Protein AF-A0A7J4VR10-F1 (afdb_monomer_lite)

Sequence (108 aa):
MRLMLIACTLGIALSSCTT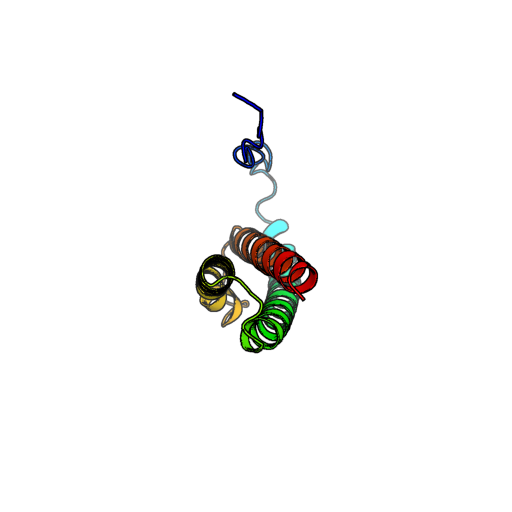TETTKIDDAIQQNLPKVCSALSIAHSAFTAVAASGAVKSSTVAKEAAAYAGVSVICSDPAHTNVVNAVVLVAQAYATVSAALVEAKTAH

pLDDT: mean 70.35, std 15.57, range [37.66, 90.19]

Foldseek 3Di:
DDDDDDDPPPPDPPPDPDDDPPPVLQVVQLVCLLVLLVLLVVLLVLLVVLVVVVLADVVLVVQLVVLCVVLVVCNVCVPPPSDSCNSVSSVVSSVSSVVSSVRSVVSD

Radius of gyration: 16.55 Å; chains: 1; bounding box: 46×29×41 Å

Secondary structure (DSSP, 8-state):
--------------S---S--TTTHHHHHHHHHHHHHHHHHHHHHHHHHHHTTS-S-HHHHHHHHHHHHHHHHHHH-TTT---TTHHHHHHHHHHHHHHHHHHHHHT-

Structure (mmCIF, N/CA/C/O backbone):
data_AF-A0A7J4VR10-F1
#
_entry.id   AF-A0A7J4VR10-F1
#
loop_
_atom_site.group_PDB
_atom_site.id
_atom_site.type_symbol
_atom_site.label_atom_id
_atom_site.label_alt_id
_atom_site.label_comp_id
_atom_site.label_asym_id
_atom_site.label_entity_id
_atom_site.label_seq_id
_atom_site.pdbx_PDB_ins_code
_atom_site.Cartn_x
_atom_site.Cartn_y
_atom_site.Cartn_z
_atom_site.occupancy
_atom_site.B_iso_or_equiv
_atom_site.auth_seq_id
_atom_site.auth_comp_id
_atom_site.auth_asym_id
_atom_site.auth_atom_id
_atom_site.pdbx_PDB_model_num
ATOM 1 N N . MET A 1 1 ? -32.955 21.038 12.898 1.00 46.69 1 MET A N 1
ATOM 2 C CA . MET A 1 1 ? -32.254 21.905 11.927 1.00 46.69 1 MET A CA 1
ATOM 3 C C . MET A 1 1 ? -30.949 22.375 12.563 1.00 46.69 1 MET A C 1
ATOM 5 O O . MET A 1 1 ? -30.985 23.278 13.387 1.00 46.69 1 MET A O 1
ATOM 9 N N . ARG A 1 2 ? -29.831 21.686 12.300 1.00 45.97 2 ARG A N 1
ATOM 10 C CA . ARG A 1 2 ? -28.474 22.076 12.726 1.00 45.97 2 ARG A CA 1
ATOM 11 C C . ARG A 1 2 ? -27.452 21.355 11.840 1.00 45.97 2 ARG A C 1
ATOM 13 O O . ARG A 1 2 ? -27.610 20.171 11.569 1.00 45.97 2 ARG A O 1
ATOM 20 N N . LEU A 1 3 ? -26.500 22.146 11.351 1.00 54.12 3 LEU A N 1
ATOM 21 C CA . LEU A 1 3 ? -25.432 21.853 10.397 1.00 54.12 3 LEU A CA 1
ATOM 22 C C . LEU A 1 3 ? -24.719 20.515 10.627 1.00 54.12 3 LEU A C 1
ATOM 24 O O . LEU A 1 3 ? -24.249 20.278 11.733 1.00 54.12 3 LEU A O 1
ATOM 28 N N . MET A 1 4 ? -24.445 19.795 9.535 1.00 55.50 4 MET A N 1
ATOM 29 C CA . MET A 1 4 ? -23.071 19.399 9.209 1.00 55.50 4 MET A CA 1
ATOM 30 C C . MET A 1 4 ? -22.861 19.475 7.692 1.00 55.50 4 MET A C 1
ATOM 32 O O . MET A 1 4 ? -23.269 18.608 6.927 1.00 55.50 4 MET A O 1
ATOM 36 N N . LEU A 1 5 ? -22.243 20.581 7.281 1.00 56.41 5 LEU A N 1
ATOM 37 C CA . LEU A 1 5 ? -21.491 20.709 6.041 1.00 56.41 5 LEU A CA 1
ATOM 38 C C . LEU A 1 5 ? -20.200 19.901 6.202 1.00 56.41 5 LEU A C 1
ATOM 40 O O . LEU A 1 5 ? -19.429 20.227 7.094 1.00 56.41 5 LEU A O 1
ATOM 44 N N . ILE A 1 6 ? -19.960 18.914 5.340 1.00 56.28 6 ILE A N 1
ATOM 45 C CA . ILE A 1 6 ? -18.659 18.666 4.695 1.00 56.28 6 ILE A CA 1
ATOM 46 C C . ILE A 1 6 ? -19.003 18.054 3.335 1.00 56.28 6 ILE A C 1
ATOM 48 O O . ILE A 1 6 ? -19.309 16.870 3.200 1.00 56.28 6 ILE A O 1
ATOM 52 N N . ALA A 1 7 ? -19.021 18.915 2.322 1.00 45.66 7 ALA A N 1
ATOM 53 C CA . ALA A 1 7 ? -18.964 18.497 0.938 1.00 45.66 7 ALA A CA 1
ATOM 54 C C . ALA A 1 7 ? -17.539 17.990 0.682 1.00 45.66 7 ALA A C 1
ATOM 56 O O . ALA A 1 7 ? -16.587 18.767 0.706 1.00 45.66 7 ALA A O 1
ATOM 57 N N . CYS A 1 8 ? -17.384 16.686 0.458 1.00 51.00 8 CYS A N 1
ATOM 58 C CA . CYS A 1 8 ? -16.163 16.124 -0.112 1.00 51.00 8 CYS A CA 1
ATOM 59 C C . CYS A 1 8 ? -16.066 16.534 -1.588 1.00 51.00 8 CYS A C 1
ATOM 61 O O . CYS A 1 8 ? -16.378 15.757 -2.487 1.00 51.00 8 CYS A O 1
ATOM 63 N N . THR A 1 9 ? -15.640 17.766 -1.846 1.00 47.12 9 THR A N 1
ATOM 64 C CA . THR A 1 9 ? -15.137 18.181 -3.157 1.00 47.12 9 THR A CA 1
ATOM 65 C C . THR A 1 9 ? -13.629 17.955 -3.183 1.00 47.12 9 THR A C 1
ATOM 67 O O . THR A 1 9 ? -12.847 18.854 -2.896 1.00 47.12 9 THR A O 1
ATOM 70 N N . LEU A 1 10 ? -13.223 16.730 -3.514 1.00 48.16 10 LEU A N 1
ATOM 71 C CA . LEU A 1 10 ? -11.867 16.414 -3.991 1.00 48.16 10 LEU A CA 1
ATOM 72 C C . LEU A 1 10 ? -11.922 15.882 -5.433 1.00 48.16 10 LEU A C 1
ATOM 74 O O . LEU A 1 10 ? -11.131 15.041 -5.845 1.00 48.16 10 LEU A O 1
ATOM 78 N N . GLY A 1 11 ? -12.888 16.374 -6.209 1.00 48.88 11 GLY A N 1
ATOM 79 C CA . GLY A 1 11 ? -12.861 16.297 -7.662 1.00 48.88 11 GLY A CA 1
ATOM 80 C C . GLY A 1 11 ? -12.344 17.625 -8.204 1.00 48.88 11 GLY A C 1
ATOM 81 O O . GLY A 1 11 ? -12.816 18.672 -7.776 1.00 48.88 11 GLY A O 1
ATOM 82 N N . ILE A 1 12 ? -11.442 17.564 -9.185 1.00 48.75 12 ILE A N 1
ATOM 83 C CA . ILE A 1 12 ? -10.861 18.691 -9.939 1.00 48.75 12 ILE A CA 1
ATOM 84 C C . ILE A 1 12 ? -9.608 19.319 -9.292 1.00 48.75 12 ILE A C 1
ATOM 86 O O . ILE A 1 12 ? -9.558 20.498 -8.965 1.00 48.75 12 ILE A O 1
ATOM 90 N N . ALA A 1 13 ? -8.531 18.538 -9.213 1.00 46.19 13 ALA A N 1
ATOM 91 C CA . ALA A 1 13 ? -7.164 19.069 -9.295 1.00 46.19 13 ALA A CA 1
ATOM 92 C C . ALA A 1 13 ? -6.372 18.404 -10.443 1.00 46.19 13 ALA A C 1
ATOM 94 O O . ALA A 1 13 ? -5.159 18.263 -10.372 1.00 46.19 13 ALA A O 1
ATOM 95 N N . LEU A 1 14 ? -7.059 17.964 -11.506 1.00 46.16 14 LEU A N 1
ATOM 96 C CA . LEU A 1 14 ? -6.443 17.296 -12.666 1.00 46.16 14 LEU A CA 1
ATOM 97 C C . LEU A 1 14 ? -6.172 18.224 -13.860 1.00 46.16 14 LEU A C 1
ATOM 99 O O . LEU A 1 14 ? -5.792 17.753 -14.926 1.00 46.16 14 LEU A O 1
ATOM 103 N N . SER A 1 15 ? -6.325 19.540 -13.711 1.00 47.09 15 SER A N 1
ATOM 104 C CA . SER A 1 15 ? -6.118 20.473 -14.823 1.00 47.09 15 SER A CA 1
ATOM 105 C C . SER A 1 15 ? -4.750 21.153 -14.782 1.00 47.09 15 SER A C 1
ATOM 107 O O . SER A 1 15 ? -4.707 22.375 -14.780 1.00 47.09 15 SER A O 1
ATOM 109 N N . SER A 1 16 ? -3.651 20.386 -14.751 1.00 38.94 16 SER A N 1
ATOM 110 C CA . SER A 1 16 ? -2.345 20.817 -15.297 1.00 38.94 16 SER A CA 1
ATOM 111 C C . SER A 1 16 ? -1.226 19.800 -15.025 1.00 38.94 16 SER A C 1
ATOM 113 O O . SER A 1 16 ? -0.367 20.021 -14.175 1.00 38.94 16 SER A O 1
ATOM 115 N N . CYS A 1 17 ? -1.162 18.720 -15.799 1.00 44.00 17 CYS A N 1
ATOM 116 C CA . CYS A 1 17 ? 0.139 18.171 -16.188 1.00 44.00 17 CYS A CA 1
ATOM 117 C C . CYS A 1 17 ? 0.161 18.144 -17.715 1.00 44.00 17 CYS A C 1
ATOM 119 O O . CYS A 1 17 ? -0.325 17.215 -18.351 1.00 44.00 17 CYS A O 1
ATOM 121 N N . THR A 1 18 ? 0.634 19.246 -18.290 1.00 37.66 18 THR A N 1
ATOM 122 C CA . THR A 1 18 ? 0.796 19.457 -19.728 1.00 37.66 18 THR A CA 1
ATOM 123 C C . THR A 1 18 ? 1.731 18.411 -20.330 1.00 37.66 18 THR A C 1
ATOM 125 O O . THR A 1 18 ? 2.907 18.314 -19.987 1.00 37.66 18 THR A O 1
ATOM 128 N N . THR A 1 19 ? 1.167 17.637 -21.250 1.00 46.34 19 THR A N 1
ATOM 129 C CA . THR A 1 19 ? 1.796 16.660 -22.140 1.00 46.34 19 THR A CA 1
ATOM 130 C C . THR A 1 19 ? 2.753 17.341 -23.128 1.00 46.34 19 THR A C 1
ATOM 132 O O . THR A 1 19 ? 2.378 17.616 -24.268 1.00 46.34 19 THR A O 1
ATOM 135 N N . THR A 1 20 ? 3.983 17.674 -22.720 1.00 43.28 20 THR A N 1
ATOM 136 C CA . THR A 1 20 ? 4.984 18.245 -23.658 1.00 43.28 20 THR A CA 1
ATOM 137 C C . THR A 1 20 ? 6.435 17.778 -23.422 1.00 43.28 20 THR A C 1
ATOM 139 O O . THR A 1 20 ? 7.334 18.221 -24.118 1.00 43.28 20 THR A O 1
ATOM 142 N N . GLU A 1 21 ? 6.693 16.820 -22.523 1.00 44.09 21 GLU A N 1
ATOM 143 C CA . GLU A 1 21 ? 8.058 16.359 -22.162 1.00 44.09 21 GLU A CA 1
ATOM 144 C C . GLU A 1 21 ? 8.197 14.816 -22.235 1.00 44.09 21 GLU A C 1
ATOM 146 O O . GLU A 1 21 ? 8.809 14.162 -21.392 1.00 44.09 21 GLU A O 1
ATOM 151 N N . THR A 1 22 ? 7.567 14.185 -23.227 1.00 50.69 22 THR A N 1
ATOM 152 C CA . THR A 1 22 ? 7.236 12.745 -23.220 1.00 50.69 22 THR A CA 1
ATOM 153 C C . THR A 1 22 ? 8.426 11.771 -23.330 1.00 50.69 22 THR A C 1
ATOM 155 O O . THR A 1 22 ? 8.231 10.586 -23.109 1.00 50.69 22 THR A O 1
ATOM 158 N N . THR A 1 23 ? 9.660 12.206 -23.622 1.00 45.69 23 THR A N 1
ATOM 159 C CA . THR A 1 23 ? 10.800 11.270 -23.813 1.00 45.69 23 THR A CA 1
ATOM 160 C C . THR A 1 23 ? 11.777 11.203 -22.628 1.00 45.69 23 THR A C 1
ATOM 162 O O . THR A 1 23 ? 12.428 10.183 -22.451 1.00 45.69 23 THR A O 1
ATOM 165 N N . LYS A 1 24 ? 11.873 12.236 -21.772 1.00 45.66 24 LYS A N 1
ATOM 166 C CA . LYS A 1 24 ? 12.701 12.195 -20.537 1.00 45.66 24 LYS A CA 1
ATOM 167 C C . LYS A 1 24 ? 11.931 11.756 -19.293 1.00 45.66 24 LYS A C 1
ATOM 169 O O . LYS A 1 24 ? 12.529 11.396 -18.281 1.00 45.66 24 LYS A O 1
ATOM 174 N N . ILE A 1 25 ? 10.607 11.809 -19.371 1.00 49.09 25 ILE A N 1
ATOM 175 C CA . ILE A 1 25 ? 9.714 11.353 -18.314 1.00 49.09 25 ILE A CA 1
ATOM 176 C C . ILE A 1 25 ? 9.752 9.823 -18.206 1.00 49.09 25 ILE A C 1
ATOM 178 O O . ILE A 1 25 ? 9.706 9.320 -17.092 1.00 49.09 25 ILE A O 1
ATOM 182 N N . ASP A 1 26 ? 9.927 9.095 -19.311 1.00 49.72 26 ASP A N 1
ATOM 183 C CA . ASP A 1 26 ? 9.904 7.626 -19.321 1.00 49.72 26 ASP A CA 1
ATOM 184 C C . ASP A 1 26 ? 11.005 7.001 -18.440 1.00 49.72 26 ASP A C 1
ATOM 186 O O . ASP A 1 26 ? 10.702 6.214 -17.545 1.00 49.72 26 ASP A O 1
ATOM 190 N N . ASP A 1 27 ? 12.261 7.451 -18.568 1.00 54.59 27 ASP A N 1
ATOM 191 C CA . ASP A 1 27 ? 13.378 6.960 -17.739 1.00 54.59 27 ASP A CA 1
ATOM 192 C C . ASP A 1 27 ? 13.210 7.313 -16.251 1.00 54.59 27 ASP A C 1
ATOM 194 O O . ASP A 1 27 ? 13.465 6.496 -15.360 1.00 54.59 27 ASP A O 1
ATOM 198 N N . ALA A 1 28 ? 12.751 8.532 -15.951 1.00 55.31 28 ALA A N 1
ATOM 199 C CA . ALA A 1 28 ? 12.496 8.953 -14.574 1.00 55.31 28 ALA A CA 1
ATOM 200 C C . ALA A 1 28 ? 11.302 8.199 -13.959 1.00 55.31 28 ALA A C 1
ATOM 202 O O . ALA A 1 28 ? 11.305 7.908 -12.759 1.00 55.31 28 ALA A O 1
ATOM 203 N N . ILE A 1 29 ? 10.298 7.855 -14.768 1.00 55.72 29 ILE A N 1
ATOM 204 C CA . ILE A 1 29 ? 9.155 7.024 -14.382 1.00 55.72 29 ILE A CA 1
ATOM 205 C C . ILE A 1 29 ? 9.620 5.599 -14.091 1.00 55.72 29 ILE A C 1
ATOM 207 O O . ILE A 1 29 ? 9.314 5.092 -13.011 1.00 55.72 29 ILE A O 1
ATOM 211 N N . GLN A 1 30 ? 10.425 4.992 -14.968 1.00 58.97 30 GLN A N 1
ATOM 212 C CA . GLN A 1 30 ? 10.969 3.646 -14.756 1.00 58.97 30 GLN A CA 1
ATOM 213 C C . GLN A 1 30 ? 11.829 3.548 -13.489 1.00 58.97 30 GLN A C 1
ATOM 215 O O . GLN A 1 30 ? 11.759 2.555 -12.770 1.00 58.97 30 GLN A O 1
ATOM 220 N N . GLN A 1 31 ? 12.600 4.585 -13.148 1.00 68.25 31 GLN A N 1
ATOM 221 C CA . GLN A 1 31 ? 13.430 4.572 -11.934 1.00 68.25 31 GLN A CA 1
ATOM 222 C C . GLN A 1 31 ? 12.644 4.777 -10.630 1.00 68.25 31 GLN A C 1
ATOM 224 O O . GLN A 1 31 ? 13.090 4.341 -9.562 1.00 68.25 31 GLN A O 1
ATOM 229 N N . ASN A 1 32 ? 11.499 5.462 -10.679 1.00 72.31 32 ASN A N 1
ATOM 230 C CA . ASN A 1 32 ? 10.712 5.773 -9.483 1.00 72.31 32 ASN A CA 1
ATOM 231 C C . ASN A 1 32 ? 9.555 4.799 -9.256 1.00 72.31 32 ASN A C 1
ATOM 233 O O . ASN A 1 32 ? 9.187 4.575 -8.102 1.00 72.31 32 ASN A O 1
ATOM 237 N N . LEU A 1 33 ? 9.027 4.169 -10.308 1.00 74.88 33 LEU A N 1
ATOM 238 C CA . LEU A 1 33 ? 7.93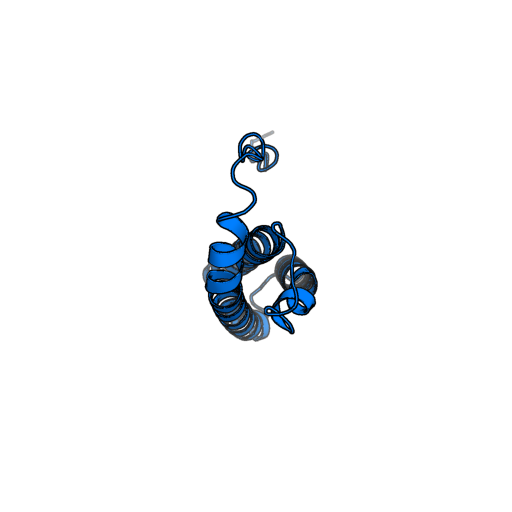9 3.197 -10.200 1.00 74.88 33 LEU A CA 1
ATOM 239 C C . LEU A 1 33 ? 8.251 2.052 -9.213 1.00 74.88 33 LEU A C 1
ATOM 241 O O . LEU A 1 33 ? 7.425 1.820 -8.328 1.00 74.88 33 LEU A O 1
ATOM 245 N N . PRO A 1 34 ? 9.446 1.419 -9.223 1.00 81.38 34 PRO A N 1
ATOM 246 C CA . PRO A 1 34 ? 9.792 0.389 -8.241 1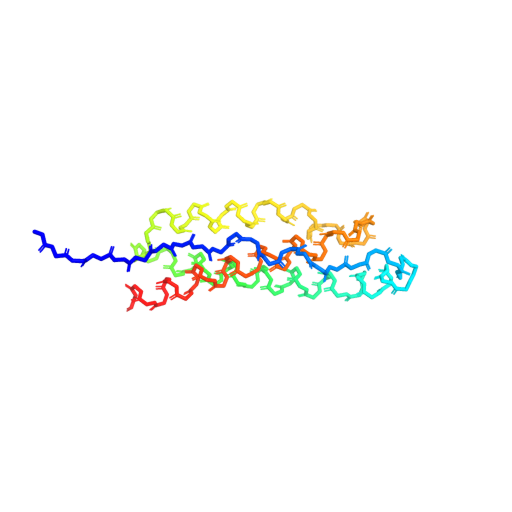.00 81.38 34 PRO A CA 1
ATOM 247 C C . PRO A 1 34 ? 9.777 0.904 -6.796 1.00 81.38 34 PRO A C 1
ATOM 249 O O . PRO A 1 34 ? 9.339 0.204 -5.883 1.00 81.38 34 PRO A O 1
ATOM 252 N N . LYS A 1 35 ? 10.219 2.149 -6.572 1.00 81.31 35 LYS A N 1
ATOM 253 C CA . LYS A 1 35 ? 10.245 2.763 -5.235 1.00 81.31 35 LYS A CA 1
ATOM 254 C C . LYS A 1 35 ? 8.834 3.019 -4.712 1.00 81.31 35 LYS A C 1
ATOM 256 O O . LYS A 1 35 ? 8.550 2.706 -3.558 1.00 81.31 35 LYS A O 1
ATOM 261 N N . VAL A 1 36 ? 7.949 3.554 -5.555 1.00 80.81 36 VAL A N 1
ATOM 262 C CA . VAL A 1 36 ? 6.554 3.833 -5.177 1.00 80.81 36 VAL A CA 1
ATOM 263 C C . VAL A 1 36 ? 5.781 2.530 -4.955 1.00 80.81 36 VAL A C 1
ATOM 265 O O . VAL A 1 36 ? 5.040 2.425 -3.982 1.00 80.81 36 VAL A O 1
ATOM 268 N N . CYS A 1 37 ? 6.010 1.506 -5.780 1.00 85.81 37 CYS A N 1
ATOM 269 C CA . CYS A 1 37 ? 5.437 0.174 -5.580 1.00 85.81 37 CYS A CA 1
ATOM 270 C C . CYS A 1 37 ? 5.878 -0.474 -4.260 1.00 85.81 37 CYS A C 1
ATOM 272 O O . CYS A 1 37 ? 5.048 -1.030 -3.540 1.00 85.81 37 CYS A O 1
ATOM 274 N N . SER A 1 38 ? 7.158 -0.348 -3.898 1.00 85.56 38 SER A N 1
ATOM 275 C CA . SER A 1 38 ? 7.662 -0.810 -2.599 1.00 85.56 38 SER A CA 1
ATOM 276 C C . SER A 1 38 ? 6.981 -0.080 -1.434 1.00 85.56 38 SER A C 1
ATOM 278 O O . SER A 1 38 ? 6.450 -0.717 -0.523 1.00 85.56 38 SER A O 1
ATOM 280 N N . ALA A 1 39 ? 6.897 1.254 -1.499 1.00 82.00 39 ALA A N 1
ATOM 281 C CA . ALA A 1 39 ? 6.212 2.053 -0.482 1.00 82.00 39 ALA A CA 1
ATOM 282 C C . ALA A 1 39 ? 4.725 1.678 -0.343 1.00 82.00 39 ALA A C 1
ATOM 284 O O . ALA A 1 39 ? 4.222 1.546 0.773 1.00 82.00 39 ALA A O 1
ATOM 285 N N . LEU A 1 40 ? 4.035 1.446 -1.463 1.00 81.88 40 LEU A N 1
ATOM 286 C CA . LEU A 1 40 ? 2.652 0.977 -1.481 1.00 81.88 40 LEU A CA 1
ATOM 287 C C . LEU A 1 40 ? 2.490 -0.393 -0.825 1.00 81.88 40 LEU A C 1
ATOM 289 O O . LEU A 1 40 ? 1.591 -0.560 -0.004 1.00 81.88 40 LEU A O 1
ATOM 293 N N . SER A 1 41 ? 3.363 -1.351 -1.138 1.00 87.44 41 SER A N 1
ATOM 294 C CA . SER A 1 41 ? 3.328 -2.680 -0.518 1.00 87.44 41 SER A CA 1
ATOM 295 C C . SER A 1 41 ? 3.525 -2.609 0.998 1.00 87.44 41 SER A C 1
ATOM 297 O O . SER A 1 41 ? 2.848 -3.320 1.746 1.00 87.44 41 SER A O 1
ATOM 299 N N . ILE A 1 42 ? 4.428 -1.742 1.468 1.00 86.62 42 ILE A N 1
ATOM 300 C CA . ILE A 1 42 ? 4.657 -1.518 2.901 1.00 86.62 42 ILE A CA 1
ATOM 301 C C . ILE A 1 42 ? 3.408 -0.910 3.547 1.00 86.62 42 ILE A C 1
ATOM 303 O O . ILE A 1 42 ? 2.962 -1.392 4.588 1.00 86.62 42 ILE A O 1
ATOM 307 N N . ALA A 1 43 ? 2.815 0.111 2.922 1.00 81.25 43 ALA A N 1
ATOM 308 C CA . ALA A 1 43 ? 1.608 0.761 3.428 1.00 81.25 43 ALA A CA 1
ATOM 309 C C . ALA A 1 43 ? 0.411 -0.205 3.491 1.00 81.25 43 ALA A C 1
ATOM 311 O O . ALA A 1 43 ? -0.266 -0.262 4.516 1.00 81.25 43 ALA A O 1
ATOM 312 N N . HIS A 1 44 ? 0.198 -1.023 2.456 1.00 88.06 44 HIS A N 1
ATOM 313 C CA . HIS A 1 44 ? -0.832 -2.069 2.440 1.00 88.06 44 HIS A CA 1
ATOM 314 C C . HIS A 1 44 ? -0.621 -3.087 3.573 1.00 88.06 44 HIS A C 1
ATOM 316 O O . HIS A 1 44 ? -1.545 -3.426 4.313 1.00 88.06 44 HIS A O 1
ATOM 322 N N . SER A 1 45 ? 0.623 -3.530 3.778 1.00 90.19 45 SER A N 1
ATOM 323 C CA . SER A 1 45 ? 0.963 -4.471 4.856 1.00 90.19 45 SER A CA 1
ATOM 324 C C . SER A 1 45 ? 0.714 -3.870 6.245 1.00 90.19 45 SER A C 1
ATOM 326 O O . SER A 1 45 ? 0.150 -4.519 7.123 1.00 90.19 45 SER A O 1
ATOM 328 N N . ALA A 1 46 ? 1.081 -2.602 6.446 1.00 85.06 46 ALA A N 1
ATOM 329 C CA . ALA A 1 46 ? 0.785 -1.893 7.687 1.00 85.06 46 ALA A CA 1
ATOM 330 C C . ALA A 1 46 ? -0.730 -1.736 7.898 1.00 85.06 46 ALA A C 1
ATOM 332 O O . ALA A 1 46 ? -1.221 -1.913 9.013 1.00 85.06 46 ALA A O 1
ATOM 333 N N . PHE A 1 47 ? -1.479 -1.440 6.832 1.00 86.44 47 PHE A N 1
ATOM 334 C CA . PHE A 1 47 ? -2.925 -1.260 6.913 1.00 86.44 47 PHE A CA 1
ATOM 335 C C . PHE A 1 47 ? -3.625 -2.560 7.278 1.00 86.44 47 PHE A C 1
ATOM 337 O O . PHE A 1 47 ? -4.437 -2.571 8.195 1.00 86.44 47 PHE A O 1
ATOM 344 N N . THR A 1 48 ? -3.286 -3.657 6.605 1.00 90.06 48 THR A N 1
ATOM 345 C CA . THR A 1 48 ? -3.880 -4.976 6.861 1.00 90.06 48 THR A CA 1
ATOM 346 C C . THR A 1 48 ? -3.625 -5.456 8.289 1.00 90.06 48 THR A C 1
ATOM 348 O O . THR A 1 48 ? -4.539 -5.996 8.912 1.00 90.06 48 THR A O 1
ATOM 351 N N . ALA A 1 49 ? -2.443 -5.183 8.855 1.00 87.69 49 ALA A N 1
ATOM 352 C CA . ALA A 1 49 ? -2.149 -5.474 10.258 1.00 87.69 49 ALA A CA 1
ATOM 353 C C . ALA A 1 49 ? -3.069 -4.709 11.228 1.00 87.69 49 ALA A C 1
ATOM 355 O O . ALA A 1 49 ? -3.570 -5.294 12.187 1.00 87.69 49 ALA A O 1
ATOM 356 N N . VAL A 1 50 ? -3.332 -3.422 10.970 1.00 82.31 50 VAL A N 1
ATOM 357 C CA . VAL A 1 50 ? -4.257 -2.618 11.791 1.00 82.31 50 VAL A CA 1
ATOM 358 C C . VAL A 1 50 ? -5.713 -3.012 11.531 1.00 82.31 50 VAL A C 1
ATOM 360 O O . VAL A 1 50 ? -6.499 -3.122 12.464 1.00 82.31 50 VAL A O 1
ATOM 363 N N . ALA A 1 51 ? -6.090 -3.287 10.284 1.00 85.88 51 ALA A N 1
ATOM 364 C CA . ALA A 1 51 ? -7.438 -3.717 9.922 1.00 85.88 51 ALA A CA 1
ATOM 365 C C . ALA A 1 51 ? -7.818 -5.056 10.573 1.00 85.88 51 ALA A C 1
ATOM 367 O O . ALA A 1 51 ? -8.976 -5.244 10.950 1.00 85.88 51 ALA A O 1
ATOM 368 N N . ALA A 1 52 ? -6.848 -5.957 10.768 1.00 87.19 52 ALA A N 1
ATOM 369 C CA . ALA A 1 52 ? -7.048 -7.232 11.452 1.00 87.19 52 ALA A CA 1
ATOM 370 C C . ALA A 1 52 ? -7.459 -7.086 12.929 1.00 87.19 52 ALA A C 1
ATOM 372 O O . ALA A 1 52 ? -8.017 -8.030 13.488 1.00 87.19 52 ALA A O 1
ATOM 373 N N . SER A 1 53 ? -7.251 -5.921 13.561 1.00 85.06 53 SER A N 1
ATOM 374 C CA . SER A 1 53 ? -7.744 -5.670 14.923 1.00 85.06 53 SER A CA 1
ATOM 375 C C . SER A 1 53 ? -9.264 -5.474 14.993 1.00 85.06 53 SER A C 1
ATOM 377 O O . SER A 1 53 ? -9.837 -5.466 16.080 1.00 85.06 53 SER A O 1
ATOM 379 N N . GLY A 1 54 ? -9.933 -5.307 13.845 1.00 82.62 54 GLY A N 1
ATOM 380 C CA . GLY A 1 54 ? -11.376 -5.073 13.761 1.00 82.62 54 GLY A CA 1
ATOM 381 C C . GLY A 1 54 ? -11.808 -3.640 14.094 1.00 82.62 54 GLY A C 1
ATOM 382 O O . GLY A 1 54 ? -12.992 -3.329 13.987 1.00 82.62 54 GLY A O 1
ATOM 383 N N . ALA A 1 55 ? -10.874 -2.750 14.448 1.00 80.25 55 ALA A N 1
ATOM 384 C CA . ALA A 1 55 ? -11.161 -1.344 14.752 1.00 80.25 55 ALA A CA 1
ATOM 385 C C . ALA A 1 55 ? -11.464 -0.495 13.498 1.00 80.25 55 ALA A C 1
ATOM 387 O O . ALA A 1 55 ? -12.023 0.598 13.587 1.00 80.25 55 ALA A O 1
ATOM 388 N N . VAL A 1 56 ? -11.106 -0.990 12.309 1.00 86.31 56 VAL A N 1
ATOM 389 C CA . VAL A 1 56 ? -11.245 -0.261 11.043 1.00 86.31 56 VAL A CA 1
ATOM 390 C C . VAL A 1 56 ? -12.587 -0.572 10.384 1.00 86.31 56 VAL A C 1
ATOM 392 O O . VAL A 1 56 ? -12.977 -1.728 10.233 1.00 86.31 56 VAL A O 1
ATOM 395 N N . LYS A 1 57 ? -13.296 0.466 9.924 1.00 84.75 57 LYS A N 1
ATOM 396 C CA . LYS A 1 57 ? -14.573 0.311 9.209 1.00 84.75 57 LYS A CA 1
ATOM 397 C C . LYS A 1 57 ? -14.397 -0.551 7.955 1.00 84.75 57 LYS A C 1
ATOM 399 O O . LYS A 1 57 ? -13.515 -0.282 7.139 1.00 84.75 57 LYS A O 1
ATOM 404 N N . SER A 1 58 ? -15.318 -1.487 7.714 1.00 86.44 58 SER A N 1
ATOM 405 C CA . SER A 1 58 ? -15.290 -2.353 6.521 1.00 86.44 58 SER A CA 1
ATOM 406 C C . SER A 1 58 ? -15.287 -1.571 5.203 1.00 86.44 58 SER A C 1
ATOM 408 O O . SER A 1 58 ? -14.679 -2.0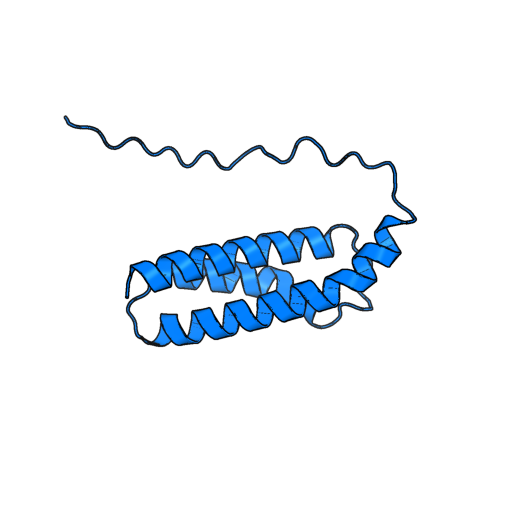10 4.233 1.00 86.44 58 SER A O 1
ATOM 410 N N . SER A 1 59 ? -15.903 -0.383 5.163 1.00 82.19 59 SER A N 1
ATOM 411 C CA . SER A 1 59 ? -15.845 0.504 3.993 1.00 82.19 59 SER A CA 1
ATOM 412 C C . SER A 1 59 ? -14.435 1.021 3.700 1.00 82.19 59 SER A C 1
ATOM 414 O O . SER A 1 59 ? -14.085 1.197 2.538 1.00 82.19 59 SER A O 1
ATOM 416 N N . THR A 1 60 ? -13.633 1.285 4.735 1.00 83.81 60 THR A N 1
ATOM 417 C CA . THR A 1 60 ? -12.242 1.743 4.597 1.00 83.81 60 THR A CA 1
ATOM 418 C C . THR A 1 60 ? -11.359 0.581 4.147 1.00 83.81 60 THR A C 1
ATOM 420 O O . THR A 1 60 ? -10.575 0.749 3.219 1.00 83.81 60 THR A O 1
ATOM 423 N N . VAL A 1 61 ? -11.581 -0.621 4.693 1.00 88.38 61 VAL A N 1
ATOM 424 C CA . VAL A 1 61 ? -10.910 -1.854 4.239 1.00 88.38 61 VAL A CA 1
ATOM 425 C C . VAL A 1 61 ? -11.202 -2.148 2.765 1.00 88.38 61 VAL A C 1
ATOM 427 O O . VAL A 1 61 ? -10.285 -2.415 1.997 1.00 88.38 61 VAL A O 1
ATOM 430 N N . ALA A 1 62 ? -12.461 -2.036 2.333 1.00 89.19 62 ALA A N 1
ATOM 431 C CA . ALA A 1 62 ? -12.834 -2.280 0.940 1.00 89.19 62 ALA A CA 1
ATOM 432 C C . ALA A 1 62 ? -12.201 -1.270 -0.037 1.00 89.19 62 ALA A C 1
ATOM 434 O O . ALA A 1 62 ? -11.769 -1.651 -1.123 1.00 89.19 62 ALA A O 1
ATOM 435 N N . LYS A 1 63 ? -12.132 0.015 0.343 1.00 82.94 63 LYS A N 1
ATOM 436 C CA . LYS A 1 63 ? -11.493 1.064 -0.472 1.00 82.94 63 LYS A CA 1
ATOM 437 C C . LYS A 1 63 ? -9.992 0.850 -0.607 1.00 82.94 63 LYS A C 1
ATOM 439 O O . LYS A 1 63 ? -9.453 1.005 -1.698 1.00 82.94 63 LYS A O 1
ATOM 444 N N . GLU A 1 64 ? -9.342 0.502 0.496 1.00 88.25 64 GLU A N 1
ATOM 445 C CA . GLU A 1 64 ? -7.915 0.206 0.531 1.00 88.25 64 GLU A CA 1
ATOM 446 C C . GLU A 1 64 ? -7.587 -1.004 -0.355 1.00 88.25 64 GLU A C 1
ATOM 448 O O . GLU A 1 64 ? -6.764 -0.889 -1.265 1.00 88.25 64 GLU A O 1
ATOM 453 N N . ALA A 1 65 ? -8.332 -2.102 -0.199 1.00 87.06 65 ALA A N 1
ATOM 454 C CA . ALA A 1 65 ? -8.157 -3.306 -1.004 1.00 87.06 65 ALA A CA 1
ATOM 455 C C . ALA A 1 65 ? -8.371 -3.047 -2.505 1.00 87.06 65 ALA A C 1
ATOM 457 O O . ALA A 1 65 ? -7.597 -3.528 -3.331 1.00 87.06 65 ALA A O 1
ATOM 458 N N . ALA A 1 66 ? -9.389 -2.260 -2.871 1.00 84.62 66 ALA A N 1
ATOM 459 C CA . ALA A 1 66 ? -9.641 -1.892 -4.264 1.00 84.62 66 ALA A CA 1
ATOM 460 C C . ALA A 1 66 ? -8.513 -1.024 -4.849 1.00 84.62 66 ALA A C 1
ATOM 462 O O . ALA A 1 66 ? -8.090 -1.251 -5.983 1.00 84.62 66 ALA A O 1
ATOM 463 N N . ALA A 1 67 ? -8.002 -0.059 -4.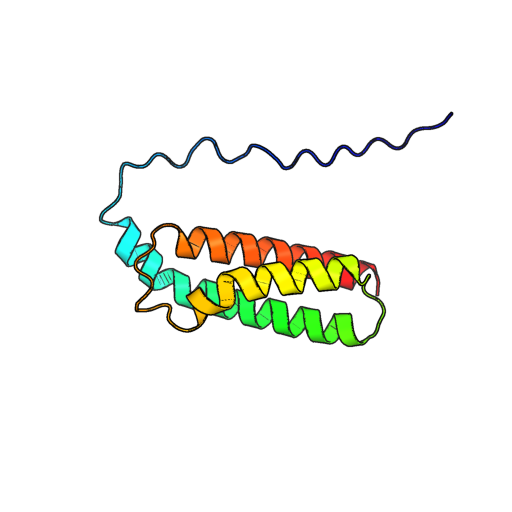075 1.00 83.25 67 ALA A N 1
ATOM 464 C CA . ALA A 1 67 ? -6.890 0.790 -4.491 1.00 83.25 67 ALA A CA 1
ATOM 465 C C . ALA A 1 67 ? -5.606 -0.025 -4.699 1.00 83.25 67 ALA A C 1
ATOM 467 O O . ALA A 1 67 ? -4.940 0.148 -5.718 1.00 83.25 67 ALA A O 1
ATOM 468 N N . TYR A 1 68 ? -5.290 -0.944 -3.781 1.00 86.12 68 TYR A N 1
ATOM 469 C CA . TYR A 1 68 ? -4.124 -1.817 -3.899 1.00 86.12 68 TYR A CA 1
ATOM 470 C C . TYR A 1 68 ? -4.252 -2.793 -5.075 1.00 86.12 68 TYR A C 1
ATOM 472 O O . TYR A 1 68 ? -3.340 -2.901 -5.895 1.00 86.12 68 TYR A O 1
ATOM 480 N N . ALA A 1 69 ? -5.404 -3.456 -5.221 1.00 88.50 69 ALA A N 1
ATOM 481 C CA . ALA A 1 69 ? -5.655 -4.391 -6.318 1.00 88.50 69 ALA A CA 1
ATOM 482 C C . ALA A 1 69 ? -5.579 -3.720 -7.700 1.00 88.50 69 ALA A C 1
ATOM 484 O O . ALA A 1 69 ? -5.095 -4.329 -8.651 1.00 88.50 69 ALA A O 1
ATOM 485 N N . GLY A 1 70 ? -6.013 -2.459 -7.810 1.00 80.81 70 GLY A N 1
ATOM 486 C CA . GLY A 1 70 ? -5.978 -1.706 -9.067 1.00 80.81 70 GLY A CA 1
ATOM 487 C C . GLY A 1 70 ? -4.569 -1.436 -9.604 1.00 80.81 70 GLY A C 1
ATOM 488 O O . GLY A 1 70 ? -4.409 -1.193 -10.798 1.00 80.81 70 GLY A O 1
ATOM 489 N N . VAL A 1 71 ? -3.545 -1.498 -8.749 1.00 84.38 71 VAL A N 1
ATOM 490 C CA . VAL A 1 71 ? -2.158 -1.180 -9.124 1.00 84.38 71 VAL A CA 1
ATOM 491 C C . VAL A 1 71 ? -1.167 -2.303 -8.826 1.00 84.38 71 VAL A C 1
ATOM 493 O O . VAL A 1 71 ? -0.019 -2.229 -9.258 1.00 84.38 71 VAL A O 1
ATOM 496 N N . SER A 1 72 ? -1.587 -3.371 -8.145 1.00 83.44 72 SER A N 1
ATOM 497 C CA . SER A 1 72 ? -0.727 -4.521 -7.842 1.00 83.44 72 SER A CA 1
ATOM 498 C C . SER A 1 72 ? -0.194 -5.190 -9.110 1.00 83.44 72 SER A C 1
ATOM 500 O O . SER A 1 72 ? 0.962 -5.606 -9.142 1.00 83.44 72 SER A O 1
ATOM 502 N N . VAL A 1 73 ? -0.990 -5.216 -10.184 1.00 81.38 73 VAL A N 1
ATOM 503 C CA . VAL A 1 73 ? -0.572 -5.720 -11.503 1.00 81.38 73 VAL A CA 1
ATOM 504 C C . VAL A 1 73 ? 0.561 -4.886 -12.107 1.00 81.38 73 VAL A C 1
ATOM 506 O O . VAL A 1 73 ? 1.483 -5.438 -12.694 1.00 81.38 73 VAL A O 1
ATOM 509 N N . ILE A 1 74 ? 0.537 -3.567 -11.892 1.00 82.69 74 ILE A N 1
ATOM 510 C CA . ILE A 1 74 ? 1.583 -2.639 -12.341 1.00 82.69 74 ILE A CA 1
ATOM 511 C C . ILE A 1 74 ? 2.855 -2.876 -11.520 1.00 82.69 74 ILE A C 1
ATOM 513 O O . ILE A 1 74 ? 3.956 -2.930 -12.054 1.00 82.69 74 ILE A O 1
ATOM 517 N N . CYS A 1 75 ? 2.698 -3.071 -10.211 1.00 82.44 75 CYS A N 1
ATOM 518 C CA . CYS A 1 75 ? 3.812 -3.301 -9.299 1.00 82.44 75 CYS A CA 1
ATOM 519 C C . CYS A 1 75 ? 4.410 -4.712 -9.356 1.00 82.44 75 CYS A C 1
ATOM 521 O O . CYS A 1 75 ? 5.499 -4.915 -8.823 1.00 82.44 75 CYS A O 1
ATOM 523 N N . SER A 1 76 ? 3.731 -5.670 -9.991 1.00 82.69 76 SER A N 1
ATOM 524 C CA . SER A 1 76 ? 4.241 -7.034 -10.189 1.00 82.69 76 SER A CA 1
ATOM 525 C C . SER A 1 76 ? 5.244 -7.116 -11.339 1.00 82.69 76 SER A C 1
ATOM 527 O O . SER A 1 76 ? 6.100 -7.996 -11.330 1.00 82.69 76 SER A O 1
ATOM 529 N N . ASP A 1 77 ? 5.163 -6.191 -12.300 1.00 74.75 77 ASP A N 1
ATOM 530 C CA . ASP A 1 77 ? 6.109 -6.096 -13.410 1.00 74.75 77 ASP A CA 1
ATOM 531 C C . ASP A 1 77 ? 6.423 -4.631 -13.786 1.00 74.75 77 ASP A C 1
ATOM 533 O O . ASP A 1 77 ? 6.040 -4.139 -14.852 1.00 74.75 77 ASP A O 1
ATOM 537 N N . PRO A 1 78 ? 7.133 -3.901 -12.906 1.00 65.38 78 PRO A N 1
ATOM 538 C CA . PRO A 1 78 ? 7.412 -2.482 -13.106 1.00 65.38 78 PRO A CA 1
ATOM 539 C C . PRO A 1 78 ? 8.392 -2.207 -14.262 1.00 65.38 78 PRO A C 1
ATOM 541 O O . PRO A 1 78 ? 8.479 -1.072 -14.728 1.00 65.38 78 PRO A O 1
ATOM 544 N N . ALA A 1 79 ? 9.145 -3.217 -14.718 1.00 63.62 79 ALA A N 1
ATOM 545 C CA . ALA A 1 79 ? 10.127 -3.082 -15.797 1.00 63.62 79 ALA A CA 1
ATOM 546 C C . ALA A 1 79 ? 9.480 -3.147 -17.190 1.00 63.62 79 ALA A C 1
ATOM 548 O O . ALA A 1 79 ? 9.979 -2.525 -18.131 1.00 63.62 79 ALA A O 1
ATOM 549 N N . HIS A 1 80 ? 8.354 -3.857 -17.320 1.00 61.88 80 HIS A N 1
ATOM 550 C CA . HIS A 1 80 ? 7.604 -3.968 -18.573 1.00 61.88 80 HIS A CA 1
ATOM 551 C C . HIS A 1 80 ? 6.383 -3.034 -18.648 1.00 61.88 80 HIS A C 1
ATOM 553 O O . HIS A 1 80 ? 5.738 -2.930 -19.695 1.00 61.88 80 HIS A O 1
ATOM 559 N N . THR A 1 81 ? 6.084 -2.282 -17.585 1.00 60.47 81 THR A N 1
ATOM 560 C CA . THR A 1 81 ? 5.050 -1.238 -17.595 1.00 60.47 81 THR A CA 1
ATOM 561 C C . THR A 1 81 ? 5.552 0.051 -18.252 1.00 60.47 81 THR A C 1
ATOM 563 O O . THR A 1 81 ? 5.980 0.988 -17.582 1.00 60.47 81 THR A O 1
ATOM 566 N N . ASN A 1 82 ? 5.456 0.125 -19.580 1.00 57.06 82 ASN A N 1
ATOM 567 C CA . ASN A 1 82 ? 5.686 1.340 -20.376 1.00 57.06 82 ASN A CA 1
ATOM 568 C C . ASN A 1 82 ? 4.446 2.255 -20.377 1.00 57.06 82 ASN A C 1
ATOM 570 O O . ASN A 1 82 ? 3.873 2.577 -21.417 1.00 57.06 82 ASN A O 1
ATOM 574 N N . VAL A 1 83 ? 3.935 2.599 -19.197 1.00 58.38 83 VAL A N 1
ATOM 575 C CA . VAL A 1 83 ? 2.779 3.493 -19.102 1.00 58.38 83 VAL A CA 1
ATOM 576 C C . VAL A 1 83 ? 3.226 4.718 -18.333 1.00 58.38 83 VAL A C 1
ATOM 578 O O . VAL A 1 83 ? 3.415 4.654 -17.124 1.00 58.38 83 VAL A O 1
ATOM 581 N N . VAL A 1 84 ? 3.333 5.861 -19.011 1.00 59.12 84 VAL A N 1
ATOM 582 C CA . VAL A 1 84 ? 3.577 7.176 -18.381 1.00 59.12 84 VAL A CA 1
ATOM 583 C C . VAL A 1 84 ? 2.582 7.439 -17.232 1.00 59.12 84 VAL A C 1
ATOM 585 O O . VAL A 1 84 ? 2.873 8.137 -16.264 1.00 59.12 84 VAL A O 1
ATOM 588 N N . ASN A 1 85 ? 1.408 6.807 -17.284 1.00 65.81 85 ASN A N 1
ATOM 589 C CA . ASN A 1 85 ? 0.381 6.892 -16.253 1.00 65.81 85 ASN A CA 1
ATOM 590 C C . ASN A 1 85 ? 0.546 5.890 -15.088 1.00 65.81 85 ASN A C 1
ATOM 592 O O . ASN A 1 85 ? -0.163 6.011 -14.094 1.00 65.81 85 ASN A O 1
ATOM 596 N N . ALA A 1 86 ? 1.460 4.915 -15.171 1.00 71.19 86 ALA A N 1
ATOM 597 C CA . ALA A 1 86 ? 1.668 3.888 -14.146 1.00 71.19 86 ALA A CA 1
ATOM 598 C C . ALA A 1 86 ? 2.056 4.513 -12.805 1.00 71.19 86 ALA A C 1
ATOM 600 O O . ALA A 1 86 ? 1.370 4.294 -11.813 1.00 71.19 86 ALA A O 1
ATOM 601 N N . VAL A 1 87 ? 3.090 5.362 -12.778 1.00 69.38 87 VAL A N 1
ATOM 602 C CA . VAL A 1 87 ? 3.527 6.037 -11.540 1.00 69.38 87 VAL A CA 1
ATOM 603 C C . VAL A 1 87 ? 2.409 6.890 -10.953 1.00 69.38 87 VAL A C 1
ATOM 605 O O . VAL A 1 87 ? 2.216 6.883 -9.742 1.00 69.38 87 VAL A O 1
ATOM 608 N N . VAL A 1 88 ? 1.638 7.580 -11.797 1.00 74.81 88 VAL A N 1
ATOM 609 C CA . VAL A 1 88 ? 0.501 8.398 -11.356 1.00 74.81 88 VAL A CA 1
ATOM 610 C C . VAL A 1 88 ? -0.577 7.526 -10.705 1.00 74.81 88 VAL A C 1
ATOM 612 O O . VAL A 1 88 ? -1.052 7.859 -9.621 1.00 74.81 88 VAL A O 1
ATOM 615 N N . LEU A 1 89 ? -0.921 6.388 -11.312 1.00 78.19 89 LEU A N 1
ATOM 616 C CA . LEU A 1 89 ? -1.888 5.436 -10.757 1.00 78.19 89 LEU A CA 1
ATOM 617 C C . LEU A 1 89 ? -1.399 4.838 -9.432 1.00 78.19 89 LEU A C 1
ATOM 619 O O . LEU A 1 89 ? -2.147 4.837 -8.453 1.00 78.19 89 LEU A O 1
ATOM 623 N N . VAL A 1 90 ? -0.139 4.392 -9.361 1.00 78.25 90 VAL A N 1
ATOM 624 C CA . VAL A 1 90 ? 0.436 3.835 -8.123 1.00 78.25 90 VAL A CA 1
ATOM 625 C C . VAL A 1 90 ? 0.518 4.903 -7.028 1.00 78.25 90 VAL A C 1
ATOM 627 O O . VAL A 1 90 ? 0.199 4.621 -5.875 1.00 78.25 90 VAL A O 1
ATOM 630 N N . ALA A 1 91 ? 0.864 6.147 -7.364 1.00 76.19 91 ALA A N 1
ATOM 631 C CA . ALA A 1 91 ? 0.891 7.252 -6.407 1.00 76.19 91 ALA A CA 1
ATOM 632 C C . ALA A 1 91 ? -0.510 7.595 -5.866 1.00 76.19 91 ALA A C 1
ATOM 634 O O . ALA A 1 91 ? -0.664 7.841 -4.669 1.00 76.19 91 ALA A O 1
ATOM 635 N N . GLN A 1 92 ? -1.545 7.566 -6.712 1.00 76.94 92 GLN A N 1
ATOM 636 C CA . GLN A 1 92 ? -2.936 7.757 -6.278 1.00 76.94 92 GLN A CA 1
ATOM 637 C C . GLN A 1 92 ? -3.409 6.624 -5.360 1.00 76.94 92 GLN A C 1
ATOM 639 O O . GLN A 1 92 ? -4.040 6.877 -4.327 1.00 76.94 92 GLN A O 1
ATOM 644 N N . ALA A 1 93 ? -3.065 5.379 -5.694 1.00 78.19 93 ALA A N 1
ATOM 645 C CA . ALA A 1 93 ? -3.332 4.239 -4.826 1.00 78.19 93 ALA A CA 1
ATOM 646 C C . ALA A 1 93 ? -2.604 4.387 -3.482 1.00 78.19 93 ALA A C 1
ATOM 648 O O . ALA A 1 93 ? -3.230 4.243 -2.434 1.00 78.19 93 ALA A O 1
ATOM 649 N N . TYR A 1 94 ? -1.329 4.785 -3.491 1.00 72.00 94 TYR A N 1
ATOM 650 C CA . TYR A 1 94 ? -0.545 5.029 -2.277 1.00 72.00 94 TYR A CA 1
ATOM 651 C C . TYR A 1 94 ? -1.168 6.102 -1.385 1.00 72.00 94 TYR A C 1
ATOM 653 O O . TYR A 1 94 ? -1.266 5.912 -0.172 1.00 72.00 94 TYR A O 1
ATOM 661 N N . ALA A 1 95 ? -1.641 7.205 -1.969 1.00 76.31 95 ALA A N 1
ATOM 662 C CA . ALA A 1 95 ? -2.348 8.245 -1.229 1.00 76.31 95 ALA A CA 1
ATOM 663 C C . ALA A 1 95 ? -3.642 7.712 -0.590 1.00 76.31 95 ALA A C 1
ATOM 665 O O . ALA A 1 95 ? -3.935 8.027 0.562 1.00 76.31 95 ALA A O 1
ATOM 666 N N . THR A 1 96 ? -4.380 6.859 -1.304 1.00 78.81 96 THR A N 1
ATOM 667 C CA . THR A 1 96 ? -5.615 6.240 -0.799 1.00 78.81 96 THR A CA 1
ATOM 668 C C . THR A 1 96 ? -5.337 5.283 0.362 1.00 78.81 96 THR A C 1
ATOM 670 O O . THR A 1 96 ? -5.989 5.381 1.401 1.00 78.81 96 THR A O 1
ATOM 673 N N . VAL A 1 97 ? -4.335 4.406 0.231 1.00 75.69 97 VAL A N 1
ATOM 674 C CA . VAL A 1 97 ? -3.906 3.488 1.303 1.00 75.69 97 VAL A CA 1
ATOM 675 C C . VAL A 1 97 ? -3.381 4.271 2.510 1.00 75.69 97 VAL A C 1
ATOM 677 O O . VAL A 1 97 ? -3.716 3.962 3.650 1.00 75.69 97 VAL A O 1
ATOM 680 N N . SER A 1 98 ? -2.617 5.342 2.280 1.00 76.69 98 SER A N 1
ATOM 681 C CA . SER A 1 98 ? -2.111 6.213 3.349 1.00 76.69 98 SER A CA 1
ATOM 682 C C . SER A 1 98 ? -3.238 6.938 4.089 1.00 76.69 98 SER A C 1
ATOM 684 O O . SER A 1 98 ? -3.205 7.040 5.314 1.00 76.69 98 SER A O 1
ATOM 686 N N . ALA A 1 99 ? -4.262 7.412 3.376 1.00 75.25 99 ALA A N 1
ATOM 687 C CA 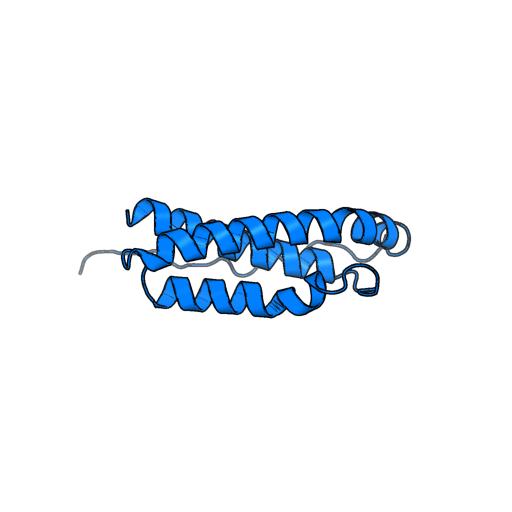. ALA A 1 99 ? -5.445 8.001 3.998 1.00 75.25 99 ALA A CA 1
ATOM 688 C C . ALA A 1 99 ? -6.208 6.963 4.836 1.00 75.25 99 ALA A C 1
ATOM 690 O O . ALA A 1 99 ? -6.556 7.236 5.984 1.00 75.25 99 ALA A O 1
ATOM 691 N N . ALA A 1 100 ? -6.383 5.749 4.306 1.00 78.00 100 ALA A N 1
ATOM 692 C CA . ALA A 1 100 ? -6.995 4.639 5.031 1.00 78.00 100 ALA A CA 1
ATOM 693 C C . ALA A 1 100 ? -6.200 4.269 6.298 1.00 78.00 100 ALA A C 1
ATOM 695 O O . ALA A 1 100 ? -6.796 4.009 7.340 1.00 78.00 100 ALA A O 1
ATOM 696 N N . LEU A 1 101 ? -4.865 4.314 6.246 1.00 75.31 101 LEU A N 1
ATOM 697 C CA . LEU A 1 101 ? -3.984 4.134 7.405 1.00 75.31 101 LEU A CA 1
ATOM 698 C C . LEU A 1 101 ? -4.167 5.211 8.472 1.00 75.31 101 LEU A C 1
ATOM 700 O O . LEU A 1 101 ? -4.187 4.897 9.661 1.00 75.31 101 LEU A O 1
ATOM 704 N N . VAL A 1 102 ? -4.293 6.476 8.071 1.00 80.56 102 VAL A N 1
ATOM 705 C CA . VAL A 1 102 ? -4.557 7.572 9.012 1.00 80.56 102 VAL A CA 1
ATOM 706 C C . VAL A 1 102 ? -5.916 7.374 9.676 1.00 80.56 102 VAL A C 1
ATOM 708 O O . VAL A 1 102 ? -5.998 7.441 10.901 1.00 80.56 102 VAL A O 1
ATOM 711 N N . GLU A 1 103 ? -6.955 7.052 8.901 1.00 77.31 103 GLU A N 1
ATOM 712 C CA . GLU A 1 103 ? -8.279 6.720 9.441 1.00 77.31 103 GLU A CA 1
ATOM 713 C C . GLU A 1 103 ? -8.202 5.543 10.424 1.00 77.31 103 GLU A C 1
ATOM 715 O O . GLU A 1 103 ? -8.716 5.636 11.540 1.00 77.31 103 GLU A O 1
ATOM 720 N N . ALA A 1 104 ? -7.504 4.469 10.046 1.00 77.00 104 ALA A N 1
ATOM 721 C CA . ALA A 1 104 ? -7.304 3.287 10.877 1.00 77.00 104 ALA A CA 1
ATOM 722 C C . ALA A 1 104 ? -6.578 3.615 12.189 1.00 77.00 104 ALA A C 1
ATOM 724 O O . ALA A 1 104 ? -6.991 3.149 13.246 1.00 77.00 104 ALA A O 1
ATOM 725 N N . LYS A 1 105 ? -5.548 4.470 12.142 1.00 75.62 105 LYS A N 1
ATOM 726 C CA . LYS A 1 105 ? -4.820 4.937 13.329 1.00 75.62 105 LYS A CA 1
ATOM 727 C C . LYS A 1 105 ? -5.687 5.796 14.247 1.00 75.62 105 LYS A C 1
ATOM 729 O O . LYS A 1 105 ? -5.516 5.731 15.451 1.00 75.62 105 LYS A O 1
ATOM 734 N N . THR A 1 106 ? -6.581 6.619 13.700 1.00 73.94 106 THR A N 1
ATOM 735 C CA . THR A 1 106 ? -7.491 7.447 14.517 1.00 73.94 106 THR A CA 1
ATOM 736 C C . THR A 1 106 ? -8.660 6.668 15.113 1.00 73.94 106 THR A C 1
ATOM 738 O O . THR A 1 106 ? -9.303 7.153 16.039 1.00 73.94 106 THR A O 1
ATOM 741 N N . ALA A 1 107 ? -8.962 5.489 14.567 1.00 66.62 107 ALA A N 1
ATOM 742 C CA . ALA A 1 107 ? -9.986 4.589 15.086 1.00 66.62 107 ALA A CA 1
ATOM 743 C C . ALA A 1 107 ? -9.476 3.693 16.231 1.00 66.62 107 ALA A C 1
ATOM 745 O O . ALA A 1 107 ? -10.277 2.982 16.838 1.00 66.62 107 ALA A O 1
ATOM 746 N N . HIS A 1 108 ? -8.168 3.721 16.495 1.00 45.47 108 HIS A N 1
ATOM 747 C CA . HIS A 1 108 ? -7.458 2.877 17.448 1.00 45.47 108 HIS A CA 1
ATOM 748 C C . HIS A 1 108 ? -6.834 3.701 18.577 1.00 45.47 108 HIS A C 1
ATOM 750 O O . HIS A 1 108 ? -6.615 3.099 19.654 1.00 45.47 108 HIS A O 1
#